Protein AF-A0A329SAS1-F1 (afdb_monomer)

pLDDT: mean 83.48, std 14.62, range [42.19, 98.06]

Mean predicted aligned error: 7.78 Å

Sequence (136 aa):
MNPLNVVCDAFGCALLQPDAEEHERVISFQSRQLQAAERNHPVHDKELLPMKYALVNFRVPLLGAQPFVIYTDHASLQTATNSSIPTDGEMAVFFMEYNFRVEYKPGKLNVLADTLSRRPDYELAHITRVTTDLYD

Organism: NCBI:txid29920

Secondary structure (DSSP, 8-state):
-PPPEEEEETTEEEEEEE-TTS-EEEEEEEE-PPPTTGGGS-HHHHHHHHHHHHHHHTHHHHTT-S-EEEEES-HHHHHTTTTTS-SSHHHHHHHHTS-EEEEE--TTT-HHHHHHHT-THHHHHHHHHHHHTT--

Nearest PDB structures (foldseek):
  8tpu-assembly1_SP  TM=3.810E-01  e=4.576E-02  Plasmodium falciparum 3D7
  6th6-assembly1_An  TM=3.131E-01  e=1.048E-01  Thermococcus kodakarensis KOD1
  9cai-assembly1_AO  TM=3.167E-01  e=1.353E-01  Caenorhabditis elegans
  3hi0-assembly1_A  TM=4.087E-01  e=4.262E-01  Agrobacterium fabrum str. C58
  6tmf-assembly1_N  TM=3.050E-01  e=1.442E-01  Thermococcus celer Vu 13 = JCM 8558

Radius of gyration: 16.51 Å; Cα contacts (8 Å, |Δi|>4): 204; chains: 1; bounding box: 39×27×55 Å

Solvent-accessible surface area (backbone atoms only — not comparable to full-atom values): 7756 Å² total; per-residue (Å²): 131,72,53,47,35,34,37,30,31,68,48,4,25,35,38,30,35,44,49,99,82,67,48,79,36,80,78,47,78,49,62,50,77,88,51,76,75,65,72,70,51,58,71,76,61,48,73,48,45,24,56,52,53,42,48,65,77,42,34,82,79,47,54,84,38,68,70,26,43,39,31,25,54,56,57,73,48,34,84,20,66,88,69,61,59,52,90,62,64,73,67,19,62,58,54,69,64,44,52,66,48,55,42,62,32,57,57,90,75,32,49,71,11,50,53,42,45,62,44,68,69,62,63,53,64,60,52,61,58,60,62,56,72,75,75,118

Foldseek 3Di:
DFAWEKEADQFKIFIWGQDPVRDTDTPDIGADADDPVLVPDDPLVSVCVRVLNRCVVCVVAFQVGDEYEYEYQPPVCQVPQPPSQDCDDPSNVSPVRGRYTYDYDHCVRSVRNNCRHPPPVSVVVVVVVVVVVVPD

InterPro domains:
  IPR041373 Reverse transcriptase, RNase H-like domain [PF17917] (9-83)
  IPR043502 DNA/RNA polymerase superfamily [SSF56672] (10-105)

Structure (mmCIF, N/CA/C/O backbone):
data_AF-A0A329SAS1-F1
#
_entry.id   AF-A0A329SAS1-F1
#
loop_
_atom_site.group_PDB
_atom_site.id
_atom_site.type_symbol
_atom_site.label_atom_id
_atom_site.label_alt_id
_atom_site.label_comp_id
_atom_site.label_asym_id
_atom_site.label_entity_id
_atom_site.label_seq_id
_atom_site.pdbx_PDB_ins_code
_atom_site.Cartn_x
_atom_site.Cartn_y
_atom_site.Cartn_z
_atom_site.occupancy
_atom_site.B_iso_or_equiv
_atom_site.auth_seq_id
_atom_site.auth_comp_id
_atom_site.auth_asym_id
_atom_site.auth_atom_id
_atom_site.pdbx_PDB_model_num
ATOM 1 N N . MET A 1 1 ? -12.714 7.248 16.428 1.00 69.25 1 MET A N 1
ATOM 2 C CA . MET A 1 1 ? -12.668 7.218 14.951 1.00 69.25 1 MET A CA 1
ATOM 3 C C . MET A 1 1 ? -12.109 5.862 14.571 1.00 69.25 1 MET A C 1
ATOM 5 O O . MET A 1 1 ? -11.137 5.460 15.202 1.00 69.25 1 MET A O 1
ATOM 9 N N . ASN A 1 2 ? -12.748 5.142 13.649 1.00 84.56 2 ASN A N 1
ATOM 10 C CA . ASN A 1 2 ? -12.277 3.815 13.244 1.00 84.56 2 ASN A CA 1
ATOM 11 C C . ASN A 1 2 ? -10.924 3.937 12.524 1.00 84.56 2 ASN A C 1
ATOM 13 O O . ASN A 1 2 ? -10.730 4.929 11.806 1.00 84.56 2 ASN A O 1
ATOM 17 N N . PRO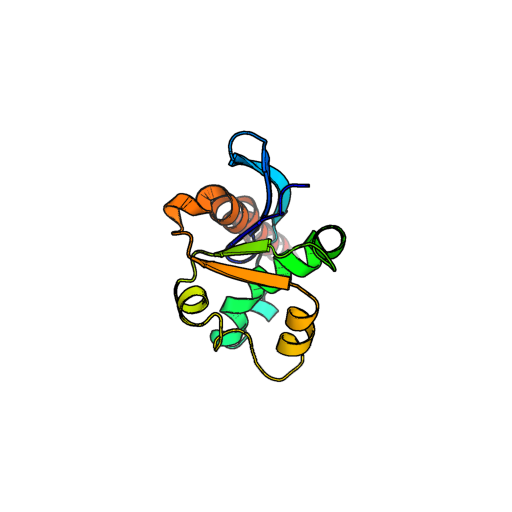 A 1 3 ? -9.998 2.981 12.725 1.00 89.25 3 PRO A N 1
ATOM 18 C CA . PRO A 1 3 ? -8.701 3.001 12.062 1.00 89.25 3 PRO A CA 1
ATOM 19 C C . PRO A 1 3 ? -8.878 2.947 10.543 1.00 89.25 3 PRO A C 1
ATOM 21 O O . PRO A 1 3 ? -9.810 2.328 10.029 1.00 89.25 3 PRO A O 1
ATOM 24 N N . LEU A 1 4 ? -7.990 3.634 9.830 1.00 95.69 4 LEU A N 1
ATOM 25 C CA . LEU A 1 4 ? -7.913 3.548 8.376 1.00 95.69 4 LEU A CA 1
ATOM 26 C C . LEU A 1 4 ? -7.246 2.230 7.982 1.00 95.69 4 LEU A C 1
ATOM 28 O O . LEU A 1 4 ? -6.491 1.669 8.767 1.00 95.69 4 LEU A O 1
ATOM 32 N N . ASN A 1 5 ? -7.489 1.773 6.760 1.00 96.00 5 ASN A N 1
ATOM 33 C CA . ASN A 1 5 ? -6.788 0.655 6.138 1.00 96.00 5 ASN A CA 1
ATOM 34 C C . ASN A 1 5 ? -6.421 1.020 4.698 1.00 96.00 5 ASN A C 1
ATOM 36 O O . ASN A 1 5 ? -7.049 1.874 4.076 1.00 96.00 5 ASN A O 1
ATOM 40 N N . VAL A 1 6 ? -5.415 0.356 4.147 1.00 97.06 6 VAL A N 1
ATOM 41 C CA . VAL A 1 6 ? -4.979 0.523 2.761 1.00 97.06 6 VAL A CA 1
ATOM 42 C C . VAL A 1 6 ? -4.952 -0.843 2.100 1.00 97.06 6 VAL A C 1
ATOM 44 O O . VAL A 1 6 ? -4.479 -1.803 2.694 1.00 97.06 6 VAL A O 1
ATOM 47 N N . VAL A 1 7 ? -5.421 -0.933 0.862 1.00 96.94 7 VAL A N 1
ATOM 48 C CA . VAL A 1 7 ? -5.163 -2.079 -0.022 1.00 96.94 7 VAL A CA 1
ATOM 49 C C . VAL A 1 7 ? -4.261 -1.622 -1.159 1.00 96.94 7 VAL A C 1
ATOM 51 O O . VAL A 1 7 ? -4.488 -0.545 -1.714 1.00 96.94 7 VAL A O 1
ATOM 54 N N . CYS A 1 8 ? -3.240 -2.403 -1.509 1.00 95.06 8 CYS A N 1
ATOM 55 C CA . CYS A 1 8 ? -2.353 -2.091 -2.628 1.00 95.06 8 CYS A CA 1
ATOM 56 C C . CYS A 1 8 ? -1.861 -3.337 -3.377 1.00 95.06 8 CYS A C 1
ATOM 58 O O . CYS A 1 8 ? -1.634 -4.390 -2.779 1.00 95.06 8 CYS A O 1
ATOM 60 N N . ASP A 1 9 ? -1.670 -3.171 -4.683 1.00 92.25 9 ASP A N 1
ATOM 61 C CA . ASP A 1 9 ? -1.061 -4.113 -5.624 1.00 92.25 9 ASP A CA 1
ATOM 62 C C . ASP A 1 9 ? -0.432 -3.288 -6.760 1.00 92.25 9 ASP A C 1
ATOM 64 O O . ASP A 1 9 ? -1.050 -2.352 -7.270 1.00 92.25 9 ASP A O 1
ATOM 68 N N . ALA A 1 10 ? 0.810 -3.600 -7.133 1.00 88.88 10 ALA A N 1
ATOM 69 C CA . ALA A 1 10 ? 1.617 -2.837 -8.085 1.00 88.88 10 ALA A CA 1
ATOM 70 C C . ALA A 1 10 ? 1.468 -1.305 -7.907 1.00 88.88 10 ALA A C 1
ATOM 72 O O . ALA A 1 10 ? 1.962 -0.739 -6.940 1.00 88.88 10 ALA A O 1
ATOM 73 N N . PHE A 1 11 ? 0.784 -0.610 -8.819 1.00 90.00 11 PHE A N 1
ATOM 74 C CA . PHE A 1 11 ? 0.549 0.840 -8.735 1.00 90.00 11 PHE A CA 1
ATOM 75 C C . PHE A 1 11 ? -0.939 1.198 -8.638 1.00 90.00 11 PHE A C 1
ATOM 77 O O . PHE A 1 11 ? -1.330 2.302 -9.010 1.00 90.00 11 PHE A O 1
ATOM 84 N N . GLY A 1 12 ? -1.760 0.271 -8.136 1.00 94.50 12 GLY A N 1
ATOM 85 C CA . GLY A 1 12 ? -3.157 0.472 -7.762 1.00 94.50 12 GLY A CA 1
ATOM 86 C C . GLY A 1 12 ? -3.347 0.352 -6.250 1.00 94.50 12 GLY A C 1
ATOM 87 O O . GLY A 1 12 ? -2.845 -0.577 -5.617 1.00 94.50 12 GLY A O 1
ATOM 88 N N . CYS A 1 13 ? -4.069 1.293 -5.645 1.00 97.00 13 CYS A N 1
ATOM 89 C CA . CYS A 1 13 ? -4.368 1.262 -4.218 1.00 97.00 13 CYS A CA 1
ATOM 90 C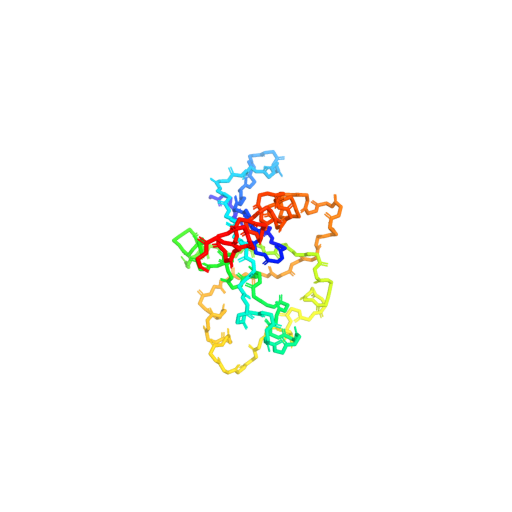 C . CYS A 1 13 ? -5.669 1.985 -3.852 1.00 97.00 13 CYS A C 1
ATOM 92 O O . CYS A 1 13 ? -6.164 2.849 -4.578 1.00 97.00 13 CYS A O 1
ATOM 94 N N . ALA A 1 14 ? -6.227 1.630 -2.695 1.00 98.06 14 ALA A N 1
ATOM 95 C CA . ALA A 1 14 ? -7.405 2.282 -2.138 1.00 98.06 14 ALA A CA 1
ATOM 96 C C . ALA A 1 14 ? -7.246 2.520 -0.635 1.00 98.06 14 ALA A C 1
ATOM 98 O O . ALA A 1 14 ? -6.700 1.678 0.079 1.00 98.06 14 ALA A O 1
ATOM 99 N N . LEU A 1 15 ? -7.750 3.663 -0.172 1.00 98.06 15 LEU A N 1
ATOM 100 C CA . LEU A 1 15 ? -7.877 4.003 1.241 1.00 98.06 15 LEU A CA 1
ATOM 101 C C . LEU A 1 15 ? -9.264 3.591 1.7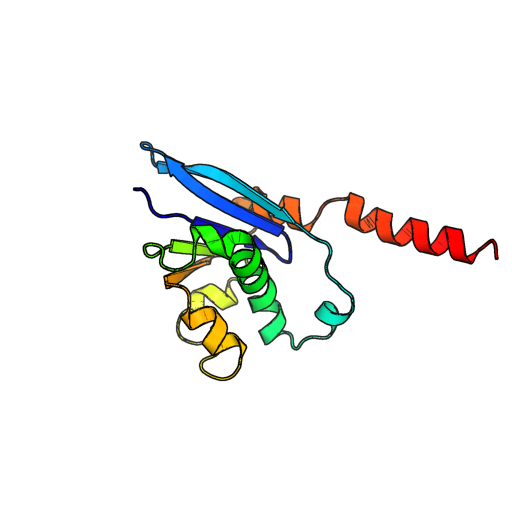26 1.00 98.06 15 LEU A C 1
ATOM 103 O O . LEU A 1 15 ? -10.269 3.961 1.116 1.00 98.06 15 LEU A O 1
ATOM 107 N N . LEU A 1 16 ? -9.311 2.855 2.827 1.00 97.31 16 LEU A N 1
ATOM 108 C CA . LEU A 1 16 ? -10.507 2.241 3.383 1.00 97.31 16 LEU A CA 1
ATOM 109 C C . LEU A 1 16 ? -10.726 2.700 4.827 1.00 97.31 16 LEU A C 1
ATOM 111 O O . LEU A 1 16 ? -9.775 2.960 5.564 1.00 97.31 16 LEU A O 1
ATOM 115 N N . GLN A 1 17 ? -11.983 2.740 5.247 1.00 96.00 17 GLN A N 1
ATOM 116 C CA . GLN A 1 17 ? -12.371 2.872 6.645 1.00 96.00 17 GLN A CA 1
ATOM 117 C C . GLN A 1 17 ? -13.524 1.906 6.939 1.00 96.00 17 GLN A C 1
ATOM 119 O O . GLN A 1 17 ? -14.525 1.936 6.221 1.00 96.00 17 GLN A O 1
ATOM 124 N N . PRO A 1 18 ? -13.411 1.050 7.967 1.00 94.62 18 PRO A N 1
ATOM 125 C CA . PRO A 1 18 ? -14.526 0.230 8.419 1.00 94.62 18 PRO A CA 1
ATOM 126 C C . PRO A 1 18 ? -15.671 1.107 8.936 1.00 94.62 18 PRO A C 1
ATOM 128 O O . PRO A 1 18 ? -15.431 2.063 9.685 1.00 94.62 18 PRO A O 1
ATOM 131 N N . ASP A 1 19 ? -16.908 0.787 8.564 1.00 93.56 19 ASP A N 1
ATOM 132 C CA . ASP A 1 19 ? -18.096 1.396 9.168 1.00 93.56 19 ASP A CA 1
ATOM 133 C C . ASP A 1 19 ? -18.418 0.779 10.546 1.00 93.56 19 ASP A C 1
ATOM 135 O O . ASP A 1 19 ? -17.614 0.047 11.126 1.00 93.56 19 ASP A O 1
ATOM 139 N N . ALA A 1 20 ? -19.567 1.133 11.127 1.00 91.88 20 ALA A N 1
ATOM 140 C CA . ALA A 1 20 ? -19.986 0.628 12.437 1.00 91.88 20 ALA A CA 1
ATOM 141 C C . ALA A 1 20 ? -20.275 -0.888 12.451 1.00 91.88 20 ALA A C 1
ATOM 143 O O . ALA A 1 20 ? -20.335 -1.477 13.526 1.00 91.88 20 ALA A O 1
ATOM 144 N N . GLU A 1 21 ? -20.446 -1.501 11.278 1.00 93.25 21 GLU A N 1
ATOM 145 C CA . GLU A 1 21 ? -20.707 -2.930 11.083 1.00 93.25 21 GLU A CA 1
ATOM 146 C C . GLU A 1 21 ? -19.449 -3.677 10.599 1.00 93.25 21 GLU A C 1
ATOM 148 O O . GLU A 1 21 ? -19.541 -4.809 10.138 1.00 93.25 21 GLU A O 1
ATOM 153 N N . GLU A 1 22 ? -18.274 -3.042 10.691 1.00 89.50 22 GLU A N 1
ATOM 154 C CA . GLU A 1 22 ? -16.978 -3.566 10.237 1.00 89.50 22 GLU A CA 1
ATOM 155 C C . GLU A 1 22 ? -16.868 -3.797 8.719 1.00 89.50 22 GLU A C 1
ATOM 157 O O . GLU A 1 22 ? -15.915 -4.420 8.243 1.00 89.50 22 GLU A O 1
ATOM 162 N N . HIS A 1 23 ? -17.776 -3.233 7.917 1.00 91.69 23 HIS A N 1
ATOM 163 C CA . HIS A 1 23 ? -17.656 -3.291 6.464 1.00 91.69 23 HIS A CA 1
ATOM 164 C C . HIS A 1 23 ? -16.641 -2.258 5.962 1.00 91.69 23 HIS A C 1
ATOM 166 O O . HIS A 1 23 ? -16.747 -1.065 6.258 1.00 91.69 23 HIS A O 1
ATOM 172 N N . GLU A 1 24 ? -15.673 -2.693 5.149 1.00 92.38 24 GLU A N 1
ATOM 173 C CA . GLU A 1 24 ? -14.700 -1.794 4.519 1.00 92.38 24 GLU A CA 1
ATOM 174 C C . GLU A 1 24 ? -15.406 -0.822 3.554 1.00 92.38 24 GLU A C 1
ATOM 176 O O . GLU A 1 24 ? -15.976 -1.229 2.537 1.00 92.38 24 GLU A O 1
ATOM 181 N N . ARG A 1 25 ? -15.351 0.484 3.842 1.00 96.12 25 ARG A N 1
ATOM 182 C CA . ARG A 1 25 ? -15.825 1.546 2.942 1.00 96.12 25 ARG A CA 1
ATOM 183 C C . ARG A 1 25 ? -14.649 2.257 2.302 1.00 96.12 25 ARG A C 1
ATOM 185 O O . ARG A 1 25 ? -13.718 2.667 2.989 1.00 96.12 25 ARG A O 1
ATOM 192 N N . VAL A 1 26 ? -14.701 2.431 0.984 1.00 96.94 26 VAL A N 1
ATOM 193 C CA . VAL A 1 26 ? -13.663 3.170 0.263 1.00 96.94 26 VAL A CA 1
ATOM 194 C C . VAL A 1 26 ? -13.815 4.668 0.507 1.00 96.94 26 VAL A C 1
ATOM 196 O O . VAL A 1 26 ? -14.891 5.227 0.314 1.00 96.94 26 VAL A O 1
ATOM 199 N N . ILE A 1 27 ? -12.710 5.314 0.867 1.00 96.75 27 ILE A N 1
ATOM 200 C CA . ILE A 1 27 ? -12.579 6.771 0.941 1.00 96.75 27 ILE A CA 1
ATOM 201 C C . ILE A 1 27 ? -12.021 7.323 -0.372 1.00 96.75 27 ILE A C 1
ATOM 203 O O . ILE A 1 27 ? -12.497 8.340 -0.871 1.00 96.75 27 ILE A O 1
ATOM 207 N N . SER A 1 28 ? -10.985 6.684 -0.921 1.00 97.12 28 SER A N 1
ATOM 208 C CA . SER A 1 28 ? -10.301 7.163 -2.123 1.00 97.12 28 SER A CA 1
ATOM 209 C C . SER A 1 28 ? -9.600 6.032 -2.871 1.00 97.12 28 SER A C 1
ATOM 211 O O . SER A 1 28 ? -9.149 5.063 -2.260 1.00 97.12 28 SER A O 1
ATOM 213 N N . PHE A 1 29 ? -9.487 6.186 -4.189 1.00 97.12 29 PHE A N 1
ATOM 214 C CA . PHE A 1 29 ? -8.765 5.293 -5.091 1.00 97.12 29 PHE A CA 1
ATOM 215 C C . PHE A 1 29 ? -7.601 6.034 -5.729 1.00 97.12 29 PHE A C 1
ATOM 217 O O . PHE A 1 29 ? -7.741 7.200 -6.091 1.00 97.12 29 PHE A O 1
ATOM 224 N N . GLN A 1 30 ? -6.485 5.340 -5.921 1.00 96.88 30 GLN A N 1
ATOM 225 C CA . GLN A 1 30 ? -5.341 5.847 -6.663 1.00 96.88 30 GLN A CA 1
ATOM 226 C C . GLN A 1 30 ? -4.786 4.753 -7.563 1.00 96.88 30 GLN A C 1
ATOM 228 O O . GLN A 1 30 ? -4.660 3.597 -7.166 1.00 96.88 30 GLN A O 1
ATOM 233 N N . SER A 1 31 ? -4.470 5.113 -8.802 1.00 95.25 31 SER A N 1
ATOM 234 C CA . SER A 1 31 ? -3.877 4.184 -9.755 1.00 95.25 31 SER A CA 1
ATOM 235 C C . SER A 1 31 ? -3.010 4.924 -10.756 1.00 95.25 31 SER A C 1
ATOM 237 O O . SER A 1 31 ? -3.417 5.974 -11.264 1.00 95.25 31 SER A O 1
ATOM 239 N N . ARG A 1 32 ? -1.881 4.335 -11.136 1.00 91.31 32 ARG A N 1
ATOM 240 C CA . ARG A 1 32 ? -1.139 4.763 -12.323 1.00 91.31 32 ARG A CA 1
ATOM 241 C C . ARG A 1 32 ? -0.449 3.596 -13.003 1.00 91.31 32 ARG A C 1
ATOM 243 O O . ARG A 1 32 ? -0.238 2.544 -12.414 1.00 91.31 32 ARG A O 1
ATOM 250 N N . GLN A 1 33 ? -0.014 3.837 -14.230 1.00 85.88 33 GLN A 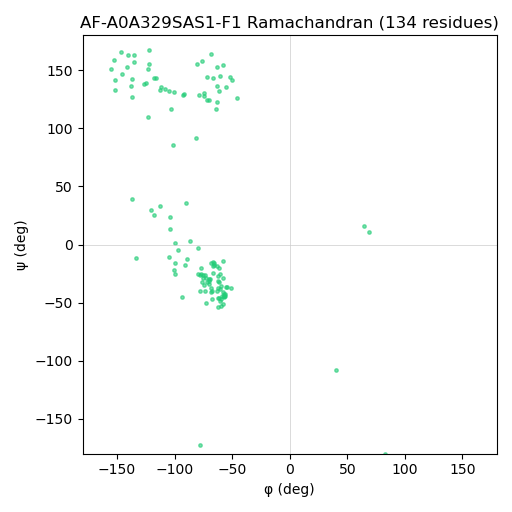N 1
ATOM 251 C CA . GLN A 1 33 ? 0.834 2.900 -14.943 1.00 85.88 33 GLN A CA 1
ATOM 252 C C . GLN A 1 33 ? 2.258 2.866 -14.360 1.00 85.88 33 GLN A C 1
ATOM 254 O O . GLN A 1 33 ? 2.816 3.895 -13.956 1.00 85.88 33 GLN A O 1
ATOM 259 N N . LEU A 1 34 ? 2.849 1.669 -14.366 1.00 81.12 34 LEU A N 1
ATOM 260 C CA . LEU A 1 34 ? 4.253 1.428 -14.036 1.00 81.12 34 LEU A CA 1
ATOM 261 C C . LEU A 1 34 ? 5.173 2.142 -15.037 1.00 81.12 34 LEU A C 1
ATOM 263 O O . LEU A 1 34 ? 5.120 1.873 -16.244 1.00 81.12 34 LEU A O 1
ATOM 267 N N . GLN A 1 35 ? 6.055 3.005 -14.537 1.00 82.69 35 GLN A N 1
ATOM 268 C CA . GLN A 1 35 ? 7.010 3.736 -15.365 1.00 82.69 35 GLN A CA 1
ATOM 269 C C . GLN A 1 35 ? 8.223 2.868 -15.727 1.00 82.69 35 GLN A C 1
ATOM 271 O O . GLN A 1 35 ? 8.585 1.931 -15.017 1.00 82.69 35 GLN A O 1
ATOM 276 N N . ALA A 1 36 ? 8.888 3.188 -16.841 1.00 77.94 36 ALA A N 1
ATOM 277 C CA . ALA A 1 36 ? 10.035 2.416 -17.324 1.00 77.94 36 ALA A CA 1
ATOM 278 C C . ALA A 1 36 ? 11.205 2.389 -16.324 1.00 77.94 36 ALA A C 1
ATOM 280 O O . ALA A 1 36 ? 11.813 1.341 -16.133 1.00 77.94 36 ALA A O 1
ATOM 281 N N . ALA A 1 37 ? 11.477 3.507 -15.640 1.00 76.38 37 ALA A N 1
ATOM 282 C CA . ALA A 1 37 ? 12.495 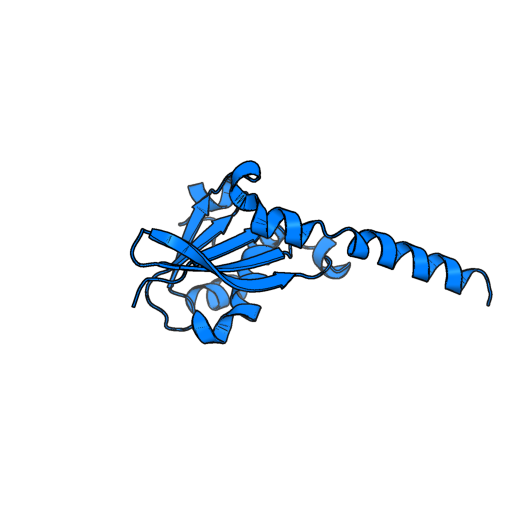3.573 -14.590 1.00 76.38 37 ALA A CA 1
ATOM 283 C C . ALA A 1 37 ? 12.202 2.598 -13.437 1.00 76.38 37 ALA A C 1
ATOM 285 O O . ALA A 1 37 ? 13.109 1.955 -12.914 1.00 76.38 37 ALA A O 1
ATOM 286 N N . GLU A 1 38 ? 10.926 2.412 -13.102 1.00 76.88 38 GLU A N 1
ATOM 287 C CA . GLU A 1 38 ? 10.510 1.579 -11.974 1.00 76.88 38 GLU A CA 1
ATOM 288 C C . GLU A 1 38 ? 10.675 0.084 -12.263 1.00 76.88 38 GLU A C 1
ATOM 290 O O . GLU A 1 38 ? 10.936 -0.721 -11.368 1.00 76.88 38 GLU A O 1
ATOM 295 N N . ARG A 1 39 ? 10.619 -0.288 -13.549 1.00 74.75 39 ARG A N 1
ATOM 296 C CA . ARG A 1 39 ? 10.900 -1.651 -14.021 1.00 74.75 39 ARG A CA 1
ATOM 297 C C . ARG A 1 39 ? 12.350 -2.064 -13.814 1.00 74.75 39 ARG A C 1
ATOM 299 O O . ARG A 1 39 ? 12.619 -3.261 -13.824 1.00 74.75 39 ARG A O 1
ATOM 306 N N . ASN A 1 40 ? 13.267 -1.125 -13.596 1.00 78.50 40 ASN A N 1
ATOM 307 C CA . ASN A 1 40 ? 14.693 -1.420 -13.472 1.00 78.50 40 ASN A CA 1
ATOM 308 C C . ASN A 1 40 ? 15.169 -1.540 -12.017 1.00 78.50 40 ASN A C 1
ATOM 310 O O . ASN A 1 40 ? 16.316 -1.917 -11.798 1.00 78.50 40 ASN A O 1
ATOM 314 N N . HIS A 1 41 ? 14.311 -1.280 -11.022 1.00 69.69 41 HIS A N 1
ATOM 315 C CA . HIS A 1 41 ? 14.690 -1.451 -9.616 1.00 69.69 41 HIS A CA 1
ATOM 316 C C . HIS A 1 41 ? 15.024 -2.916 -9.264 1.00 69.69 41 HIS A C 1
ATOM 318 O O . HIS A 1 41 ? 14.479 -3.844 -9.880 1.00 69.69 41 HIS A O 1
ATOM 324 N N . PRO A 1 42 ? 15.884 -3.150 -8.259 1.00 72.94 42 PRO A N 1
ATOM 325 C CA . PRO A 1 42 ? 16.057 -4.470 -7.659 1.00 72.94 42 PRO A CA 1
ATOM 326 C C . PRO A 1 42 ? 14.706 -5.063 -7.234 1.00 72.94 42 PRO A C 1
ATOM 328 O O . PRO A 1 42 ? 13.816 -4.338 -6.796 1.00 72.94 42 PRO A O 1
ATOM 331 N N . VAL A 1 43 ? 14.538 -6.382 -7.373 1.00 70.44 43 VAL A N 1
ATOM 332 C CA . VAL A 1 43 ? 13.259 -7.072 -7.091 1.00 70.44 43 VAL A CA 1
ATOM 333 C C . VAL A 1 43 ? 12.773 -6.801 -5.668 1.00 70.44 43 VAL A C 1
ATOM 335 O O . VAL A 1 43 ? 11.607 -6.477 -5.481 1.00 70.44 43 VAL A O 1
ATOM 338 N N . HIS A 1 44 ? 13.687 -6.831 -4.698 1.00 69.38 44 HIS A N 1
ATOM 339 C CA . HIS A 1 44 ? 13.382 -6.532 -3.301 1.00 69.38 44 HIS A CA 1
ATOM 340 C C . HIS A 1 44 ? 12.770 -5.131 -3.121 1.00 69.38 44 HIS A C 1
ATOM 342 O O . HIS A 1 44 ? 11.756 -4.971 -2.449 1.00 69.38 44 HIS A O 1
ATOM 348 N N . ASP A 1 45 ? 13.333 -4.118 -3.783 1.00 72.75 45 ASP A N 1
ATOM 349 C CA . ASP A 1 45 ? 12.824 -2.748 -3.684 1.00 72.75 45 ASP A CA 1
ATOM 350 C C . ASP A 1 45 ? 11.487 -2.588 -4.409 1.00 72.75 45 ASP A C 1
ATOM 352 O O . ASP A 1 45 ? 10.630 -1.827 -3.963 1.00 72.75 45 ASP A O 1
ATOM 356 N N . LYS A 1 46 ? 11.281 -3.335 -5.504 1.00 78.69 46 LYS A N 1
ATOM 357 C CA . LYS A 1 46 ? 10.024 -3.324 -6.264 1.00 78.69 46 LYS A CA 1
ATOM 358 C C . LYS A 1 46 ? 8.835 -3.803 -5.448 1.00 78.69 46 LYS A C 1
ATOM 360 O O . LYS A 1 46 ? 7.761 -3.234 -5.611 1.00 78.69 46 LYS A O 1
ATOM 365 N N . GLU A 1 47 ? 9.015 -4.796 -4.580 1.00 82.06 47 GLU A N 1
ATOM 366 C CA . GLU A 1 47 ? 7.932 -5.307 -3.725 1.00 82.06 47 GLU A CA 1
ATOM 367 C C . GLU A 1 47 ? 7.406 -4.227 -2.764 1.00 82.06 47 GLU A C 1
ATOM 369 O O . GLU A 1 47 ? 6.232 -4.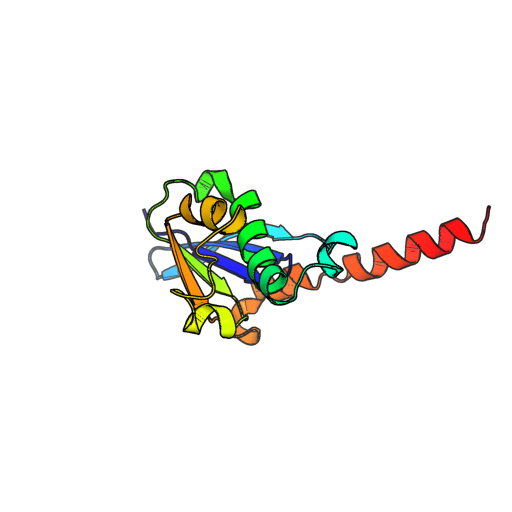225 -2.406 1.00 82.06 47 GLU A O 1
ATOM 374 N N . LEU A 1 48 ? 8.238 -3.245 -2.405 1.00 87.19 48 LEU A N 1
ATOM 375 C CA . LEU A 1 48 ? 7.887 -2.161 -1.484 1.00 87.19 48 LEU A CA 1
ATOM 376 C C . LEU A 1 48 ? 7.306 -0.922 -2.186 1.00 87.19 48 LEU A C 1
ATOM 378 O O . LEU A 1 48 ? 6.660 -0.087 -1.540 1.00 87.19 48 LEU A O 1
ATOM 382 N N . LEU A 1 49 ? 7.501 -0.791 -3.504 1.00 88.81 49 LEU A N 1
ATOM 383 C CA . LEU A 1 49 ? 6.999 0.342 -4.291 1.00 88.81 49 LEU A CA 1
ATOM 384 C C . LEU A 1 49 ? 5.472 0.527 -4.215 1.00 88.81 49 LEU A C 1
ATOM 386 O O . LEU A 1 49 ? 5.061 1.682 -4.073 1.00 88.81 49 LEU A O 1
ATOM 390 N N . PRO A 1 50 ? 4.626 -0.525 -4.247 1.00 91.06 50 PRO A N 1
ATOM 391 C CA . PRO A 1 50 ? 3.179 -0.378 -4.092 1.00 91.06 50 PRO A CA 1
ATOM 392 C C . PRO A 1 50 ? 2.785 0.308 -2.784 1.00 91.06 50 PRO A C 1
ATOM 394 O O . PRO A 1 50 ? 1.970 1.234 -2.776 1.00 91.06 50 PRO A O 1
ATOM 397 N N . MET A 1 51 ? 3.417 -0.092 -1.677 1.00 92.62 51 MET A N 1
ATOM 398 C CA . MET A 1 51 ? 3.160 0.498 -0.364 1.00 92.62 51 MET A CA 1
ATOM 399 C C . MET A 1 51 ? 3.646 1.944 -0.313 1.00 92.62 51 MET A C 1
ATOM 401 O O . MET A 1 51 ? 2.897 2.830 0.096 1.00 92.62 51 MET A O 1
ATOM 405 N N . LYS A 1 52 ? 4.870 2.210 -0.791 1.00 92.38 52 LYS A N 1
ATOM 406 C CA . LYS A 1 52 ? 5.408 3.575 -0.879 1.00 92.38 52 LYS A CA 1
ATOM 407 C C . LYS A 1 52 ? 4.493 4.476 -1.709 1.00 92.38 52 LYS A C 1
ATOM 409 O O . LYS A 1 52 ? 4.187 5.590 -1.289 1.00 92.38 52 LYS A O 1
ATOM 414 N N . TYR A 1 53 ? 4.017 3.993 -2.855 1.00 94.50 53 TYR A N 1
ATOM 415 C CA . TYR A 1 53 ? 3.078 4.716 -3.706 1.00 94.50 53 TYR A CA 1
ATOM 416 C C . TYR A 1 53 ? 1.774 5.032 -2.965 1.00 94.50 53 TYR A C 1
ATOM 418 O O . TYR A 1 53 ? 1.335 6.184 -2.983 1.00 94.50 53 TYR A O 1
ATOM 426 N N . ALA A 1 54 ? 1.182 4.063 -2.264 1.00 96.00 54 ALA A N 1
ATOM 427 C CA . ALA A 1 54 ? -0.031 4.293 -1.485 1.00 96.00 54 ALA A CA 1
ATOM 428 C C . ALA A 1 54 ? 0.181 5.333 -0.372 1.00 96.00 54 ALA A C 1
ATOM 430 O O . ALA A 1 54 ? -0.606 6.271 -0.254 1.00 96.00 54 ALA A O 1
ATOM 431 N N . LEU A 1 55 ? 1.278 5.231 0.385 1.00 95.81 55 LEU A N 1
ATOM 432 C CA . LEU A 1 55 ? 1.607 6.162 1.468 1.00 95.81 55 LEU A CA 1
ATOM 433 C C . LEU A 1 55 ? 1.837 7.591 0.970 1.00 95.81 55 LEU A C 1
ATOM 435 O O . LEU A 1 55 ? 1.353 8.534 1.587 1.00 95.81 55 LEU A O 1
ATOM 439 N N . VAL A 1 56 ? 2.510 7.769 -0.172 1.00 95.94 56 VAL A N 1
ATOM 440 C CA . VAL A 1 56 ? 2.695 9.099 -0.778 1.00 95.94 56 VAL A CA 1
ATOM 441 C C . VAL A 1 56 ? 1.351 9.719 -1.166 1.00 95.94 56 VAL A C 1
ATOM 443 O O . VAL A 1 56 ? 1.104 10.887 -0.865 1.00 95.94 56 VAL A O 1
ATOM 446 N N . ASN A 1 57 ? 0.465 8.956 -1.810 1.00 97.12 57 ASN A N 1
ATOM 447 C CA . ASN A 1 57 ? -0.811 9.494 -2.289 1.00 97.12 57 ASN A CA 1
ATOM 448 C C . ASN A 1 57 ? -1.839 9.704 -1.170 1.00 97.12 57 ASN A C 1
ATOM 450 O O . ASN A 1 57 ? -2.677 10.600 -1.266 1.00 97.12 57 ASN A O 1
ATOM 454 N N . PHE A 1 58 ? -1.771 8.903 -0.109 1.00 97.56 58 PHE A N 1
ATOM 455 C CA . PHE A 1 58 ? -2.641 9.003 1.061 1.00 97.56 58 PHE A CA 1
ATOM 456 C C . PHE A 1 58 ? -1.923 9.632 2.263 1.00 97.56 58 PHE A C 1
ATOM 458 O O . PHE A 1 58 ? -2.338 9.445 3.404 1.00 97.56 58 PHE A O 1
ATOM 465 N N . ARG A 1 59 ? -0.869 10.423 2.026 1.00 96.69 59 ARG A N 1
ATOM 466 C CA . ARG A 1 59 ? -0.044 11.005 3.094 1.00 96.69 59 ARG A CA 1
ATOM 467 C C . ARG A 1 59 ? -0.857 11.828 4.086 1.00 96.69 59 ARG A C 1
ATOM 469 O O . ARG A 1 59 ? -0.656 11.701 5.285 1.00 96.69 59 ARG A O 1
ATOM 476 N N . VAL A 1 60 ? -1.766 12.670 3.592 1.00 95.56 60 VAL A N 1
ATOM 477 C CA . VAL A 1 60 ? -2.580 13.561 4.437 1.00 95.56 60 VAL A CA 1
ATOM 478 C C . VAL A 1 60 ? -3.405 12.778 5.471 1.00 95.56 60 VAL A C 1
ATOM 480 O O . VAL A 1 60 ? -3.304 13.115 6.646 1.00 95.56 60 VAL A O 1
ATOM 483 N N . PRO A 1 61 ? -4.187 11.744 5.095 1.00 95.19 61 PRO A N 1
ATOM 484 C CA . PRO A 1 61 ? -4.935 10.958 6.077 1.00 95.19 61 PRO A CA 1
ATOM 485 C C . PRO A 1 61 ? -4.102 9.940 6.876 1.00 95.19 61 PRO A C 1
ATOM 487 O O . PRO A 1 61 ? -4.563 9.519 7.932 1.00 95.19 61 PRO A O 1
ATOM 490 N N . LEU A 1 62 ? -2.919 9.520 6.407 1.00 95.69 62 LEU A N 1
ATOM 491 C CA . LEU A 1 62 ? -2.138 8.447 7.049 1.00 95.69 62 LEU A CA 1
ATOM 492 C C . LEU A 1 62 ? -0.995 8.934 7.949 1.00 95.69 62 LEU A C 1
ATOM 494 O O . LEU A 1 62 ? -0.588 8.217 8.864 1.00 95.69 62 LEU A O 1
ATOM 498 N N . LEU A 1 63 ? -0.455 10.129 7.712 1.00 94.62 63 LEU A N 1
ATOM 499 C CA . LEU A 1 63 ? 0.652 10.646 8.511 1.00 94.62 63 LEU A CA 1
ATOM 500 C C . LEU A 1 63 ? 0.172 11.037 9.914 1.00 94.62 63 LEU A C 1
ATOM 502 O O . LEU A 1 63 ? -0.740 11.848 10.063 1.00 94.62 63 LEU A O 1
ATOM 506 N N . GLY A 1 64 ? 0.805 10.478 10.948 1.00 89.75 64 GLY A N 1
ATOM 507 C CA . GLY A 1 64 ? 0.401 10.698 12.342 1.00 89.75 64 GLY A CA 1
ATOM 508 C C . GLY A 1 64 ? -0.942 10.057 12.717 1.00 89.75 64 GLY A C 1
ATOM 509 O O . GLY A 1 64 ? -1.479 10.347 13.787 1.00 89.75 64 GLY A O 1
ATOM 510 N N . ALA A 1 65 ? -1.493 9.199 11.854 1.00 89.19 65 ALA A N 1
ATOM 511 C CA . ALA A 1 65 ? -2.716 8.463 12.135 1.00 89.19 65 ALA A CA 1
ATOM 512 C C . ALA A 1 65 ? -2.515 7.418 13.249 1.00 89.19 65 ALA A C 1
ATOM 514 O O . ALA A 1 65 ? -1.396 7.026 13.593 1.00 89.19 65 ALA A O 1
ATOM 515 N N . GLN A 1 66 ? -3.634 6.937 13.800 1.00 91.19 66 GLN A N 1
ATOM 516 C CA . GLN A 1 66 ? -3.639 5.713 14.606 1.00 91.19 66 GLN A CA 1
ATOM 517 C C . GLN A 1 66 ? -3.100 4.533 13.778 1.00 91.19 66 GLN A C 1
ATOM 519 O O . GLN A 1 66 ? -3.220 4.578 12.550 1.00 91.19 66 GLN A O 1
ATOM 524 N N . PRO A 1 67 ? -2.546 3.485 14.423 1.00 93.12 67 PRO A N 1
ATOM 525 C CA . PRO A 1 67 ? -2.064 2.303 13.721 1.00 93.12 67 PRO A CA 1
ATOM 526 C C . PRO A 1 67 ? -3.057 1.803 12.666 1.00 93.12 67 PRO A C 1
ATOM 528 O O . PRO A 1 67 ? -4.221 1.548 12.986 1.00 93.12 67 PRO A O 1
ATOM 531 N N . PHE A 1 68 ? -2.592 1.652 11.428 1.00 94.38 68 PHE A N 1
ATOM 532 C CA . PHE A 1 68 ? -3.395 1.162 10.306 1.00 94.38 68 PHE A CA 1
ATOM 533 C C . PHE A 1 68 ? -2.791 -0.091 9.671 1.00 94.38 68 PHE A C 1
ATOM 535 O O . PHE A 1 68 ? -1.649 -0.469 9.949 1.00 94.38 68 PHE A O 1
ATOM 542 N N . VAL A 1 69 ? -3.568 -0.756 8.819 1.00 94.19 69 VAL A N 1
ATOM 543 C CA . VAL A 1 69 ? -3.115 -1.944 8.088 1.00 94.19 69 VAL A CA 1
ATOM 544 C C . VAL A 1 69 ? -2.926 -1.618 6.618 1.00 94.19 69 VAL A C 1
ATOM 546 O O . VAL A 1 69 ? -3.793 -1.003 5.999 1.00 94.19 69 VAL A O 1
ATOM 549 N N . ILE A 1 70 ? -1.802 -2.057 6.054 1.00 94.69 70 ILE A N 1
ATOM 550 C CA . ILE A 1 70 ? -1.605 -2.130 4.608 1.00 94.69 70 ILE A CA 1
ATOM 551 C C . ILE A 1 70 ? -1.756 -3.589 4.181 1.00 94.69 70 ILE A C 1
ATOM 553 O O . ILE A 1 70 ? -0.973 -4.452 4.573 1.00 94.69 70 ILE A O 1
ATOM 557 N N . TYR A 1 71 ? -2.768 -3.852 3.368 1.00 94.56 71 TYR A N 1
ATOM 558 C CA . TYR A 1 71 ? -3.045 -5.142 2.766 1.00 94.56 71 TYR A CA 1
ATOM 559 C C . TYR A 1 71 ? -2.378 -5.254 1.397 1.00 94.56 71 TYR A C 1
ATOM 561 O O . TYR A 1 71 ? -2.573 -4.400 0.529 1.00 94.56 71 TYR A O 1
ATOM 569 N N . THR A 1 72 ? -1.640 -6.339 1.185 1.00 92.38 72 THR A N 1
ATOM 570 C CA . THR A 1 72 ? -0.994 -6.652 -0.096 1.00 92.38 72 THR A CA 1
ATOM 571 C C . THR A 1 72 ? -1.069 -8.143 -0.396 1.00 92.38 72 THR A C 1
ATOM 573 O O . THR A 1 72 ? -1.133 -8.964 0.515 1.00 92.38 72 THR A O 1
ATOM 576 N N . ASP A 1 73 ? -1.057 -8.515 -1.669 1.00 89.81 73 ASP A N 1
ATOM 577 C CA . ASP A 1 73 ? -0.995 -9.905 -2.124 1.00 89.81 73 ASP A CA 1
ATOM 578 C C . ASP A 1 73 ? 0.444 -10.444 -2.236 1.00 89.81 73 ASP A C 1
ATOM 580 O O . ASP A 1 73 ? 0.656 -11.611 -2.570 1.00 89.81 73 ASP A O 1
ATOM 584 N N . HIS A 1 74 ? 1.444 -9.643 -1.868 1.00 85.50 74 HIS A N 1
ATOM 585 C CA . HIS A 1 74 ? 2.827 -10.092 -1.737 1.00 85.50 74 HIS A CA 1
ATOM 586 C C . HIS A 1 74 ? 3.036 -10.789 -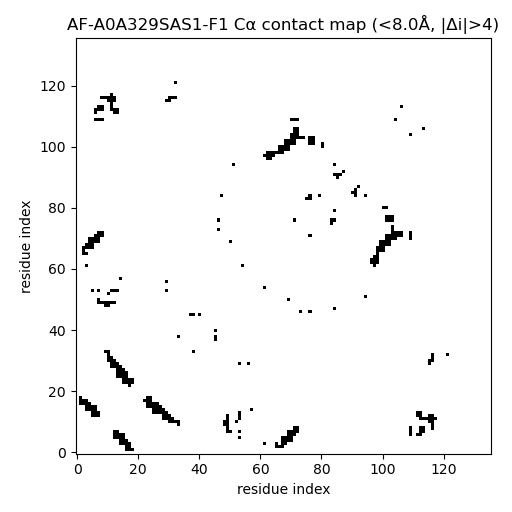0.386 1.00 85.50 74 HIS A C 1
ATOM 588 O O . HIS A 1 74 ? 3.354 -10.161 0.625 1.00 85.50 74 HIS A O 1
ATOM 594 N N . ALA A 1 75 ? 2.867 -12.113 -0.358 1.00 79.44 75 ALA A N 1
ATOM 595 C CA . ALA A 1 75 ? 3.023 -12.919 0.858 1.00 79.44 75 ALA A CA 1
ATOM 596 C C . ALA A 1 75 ? 4.415 -12.790 1.519 1.00 79.44 75 ALA A C 1
ATOM 598 O O . ALA A 1 75 ? 4.511 -12.883 2.744 1.00 79.44 75 ALA A O 1
ATOM 599 N N . SER A 1 76 ? 5.470 -12.516 0.735 1.00 73.88 76 SER A N 1
ATOM 600 C CA . SER A 1 76 ? 6.833 -12.246 1.227 1.00 73.88 76 SER A CA 1
ATOM 601 C C . SER A 1 76 ? 6.869 -11.113 2.257 1.00 73.88 76 SER A C 1
ATOM 603 O O . SER A 1 76 ? 7.586 -11.214 3.250 1.00 73.88 76 SER A O 1
ATOM 605 N N . LEU A 1 77 ? 6.042 -10.079 2.078 1.00 74.50 77 LEU A N 1
ATOM 606 C CA . LEU A 1 77 ? 6.007 -8.902 2.947 1.00 74.50 77 LEU A CA 1
ATOM 607 C C . LEU A 1 77 ? 5.291 -9.148 4.281 1.00 74.50 77 LEU A C 1
ATOM 609 O O . LEU A 1 77 ? 5.603 -8.485 5.268 1.00 74.50 77 LEU A O 1
ATOM 613 N N . GLN A 1 78 ? 4.362 -10.110 4.349 1.00 70.31 78 GLN A N 1
ATOM 614 C CA . GLN A 1 78 ? 3.669 -10.435 5.601 1.00 70.31 78 GLN A CA 1
ATOM 615 C C . GLN A 1 78 ? 4.592 -11.172 6.573 1.00 70.31 78 GLN A C 1
ATOM 617 O O . GLN A 1 78 ? 4.699 -10.788 7.739 1.00 70.31 78 GLN A O 1
ATOM 622 N N . THR A 1 79 ? 5.267 -12.227 6.103 1.00 52.94 79 THR A N 1
ATOM 623 C CA . THR A 1 79 ? 6.143 -13.067 6.942 1.00 52.94 79 THR A CA 1
ATOM 624 C C . THR A 1 79 ? 7.377 -12.307 7.438 1.00 52.94 79 THR A C 1
ATOM 626 O O . THR A 1 79 ? 8.032 -12.724 8.389 1.00 52.94 79 THR A O 1
ATOM 629 N N . ALA A 1 80 ? 7.660 -11.160 6.830 1.00 50.91 80 ALA A N 1
ATOM 630 C CA . ALA A 1 80 ? 8.831 -10.347 7.077 1.00 50.91 80 ALA A CA 1
ATOM 631 C C . ALA A 1 80 ? 8.472 -8.936 7.561 1.00 50.91 80 ALA A C 1
ATOM 633 O O . ALA A 1 80 ? 9.223 -7.990 7.361 1.00 50.91 80 ALA A O 1
ATOM 634 N N . THR A 1 81 ? 7.353 -8.766 8.259 1.00 51.22 81 THR A N 1
ATOM 635 C CA . THR A 1 81 ? 6.949 -7.467 8.832 1.00 51.22 81 THR A CA 1
ATOM 636 C C . THR A 1 81 ? 7.977 -6.864 9.807 1.00 51.22 81 THR A C 1
ATOM 638 O O . THR A 1 81 ? 7.925 -5.666 10.058 1.00 51.22 81 THR A O 1
ATOM 641 N N . ASN A 1 82 ? 8.966 -7.648 10.266 1.00 50.72 82 ASN A N 1
ATOM 642 C CA . ASN A 1 82 ? 10.154 -7.162 10.986 1.00 50.72 82 ASN A CA 1
ATOM 643 C C . ASN A 1 82 ? 11.463 -7.139 10.156 1.00 50.72 82 ASN A C 1
ATOM 645 O O . ASN A 1 82 ? 12.453 -6.605 10.643 1.00 50.72 82 ASN A O 1
ATOM 649 N N . SER A 1 83 ? 11.517 -7.729 8.954 1.00 52.09 83 SER A N 1
ATOM 650 C CA . SER A 1 83 ? 12.767 -7.927 8.184 1.00 52.09 83 SER A CA 1
ATOM 651 C C . SER A 1 83 ? 12.722 -7.544 6.694 1.00 52.09 83 SER A C 1
ATOM 653 O O . SER A 1 83 ? 13.775 -7.505 6.070 1.00 52.09 83 SER A O 1
ATOM 655 N N . SER A 1 84 ? 11.547 -7.287 6.110 1.00 59.12 84 SER A N 1
ATOM 656 C CA . SER A 1 84 ? 11.367 -6.867 4.706 1.00 59.12 84 SER A CA 1
ATOM 657 C C . SER A 1 84 ? 11.149 -5.371 4.553 1.00 59.12 84 SER A C 1
ATOM 659 O O . SER A 1 84 ? 11.409 -4.836 3.479 1.00 59.12 84 SER A O 1
ATOM 661 N N . ILE A 1 85 ? 10.694 -4.675 5.601 1.00 67.50 85 ILE A N 1
ATOM 662 C CA . ILE A 1 85 ? 10.834 -3.218 5.627 1.00 67.50 85 ILE A CA 1
ATOM 663 C C . ILE A 1 85 ? 12.333 -2.949 5.809 1.00 67.50 85 ILE A C 1
ATOM 665 O O . ILE A 1 85 ? 12.911 -3.479 6.762 1.00 67.50 85 ILE A O 1
ATOM 669 N N . PRO A 1 86 ? 12.977 -2.178 4.915 1.00 69.00 86 PRO A N 1
ATOM 670 C CA . PRO A 1 86 ? 14.394 -1.885 5.032 1.00 69.00 86 PRO A CA 1
ATOM 671 C C . PRO A 1 86 ? 14.680 -1.283 6.401 1.00 69.00 86 PRO A C 1
ATOM 673 O O . PRO A 1 86 ? 13.938 -0.419 6.872 1.00 69.00 86 PRO A O 1
ATOM 676 N N . THR A 1 87 ? 15.748 -1.744 7.038 1.00 67.44 87 THR A N 1
ATOM 677 C CA . THR A 1 87 ? 16.196 -1.222 8.334 1.00 67.44 87 THR A CA 1
ATOM 678 C C . THR A 1 87 ? 17.171 -0.055 8.183 1.00 67.44 87 THR A C 1
ATOM 680 O O . THR A 1 87 ? 17.459 0.637 9.156 1.00 67.44 87 THR A O 1
ATOM 683 N N . ASP A 1 88 ? 17.676 0.173 6.970 1.00 69.06 88 ASP A N 1
ATOM 684 C CA . ASP A 1 88 ? 18.620 1.221 6.605 1.00 69.06 88 ASP A CA 1
ATOM 685 C C . ASP A 1 88 ? 18.297 1.846 5.230 1.00 69.06 88 ASP A C 1
ATOM 687 O O . ASP A 1 88 ? 17.514 1.331 4.429 1.00 69.06 88 ASP A O 1
ATOM 691 N N . GLY A 1 89 ? 18.873 3.024 4.975 1.00 83.06 89 GLY A N 1
ATOM 692 C CA . GLY A 1 89 ? 18.678 3.777 3.734 1.00 83.06 89 GLY A CA 1
ATOM 693 C C . GLY A 1 89 ? 17.409 4.639 3.687 1.00 83.06 89 GLY A C 1
ATOM 694 O O . GLY A 1 89 ? 16.620 4.714 4.628 1.00 83.06 89 GLY A O 1
ATOM 695 N N . GLU A 1 90 ? 17.215 5.331 2.563 1.00 83.38 90 GLU A N 1
ATOM 696 C CA . GLU A 1 90 ? 16.143 6.328 2.389 1.00 83.38 90 GLU A CA 1
ATOM 697 C C . GLU A 1 90 ? 14.734 5.735 2.534 1.00 83.38 90 GLU A C 1
ATOM 699 O O . GLU A 1 90 ? 13.809 6.399 3.001 1.00 83.38 90 GLU A O 1
ATOM 704 N N . MET A 1 91 ? 14.559 4.471 2.143 1.00 83.69 91 MET A N 1
ATOM 705 C CA . MET A 1 91 ? 13.268 3.794 2.200 1.00 83.69 91 MET A CA 1
ATOM 706 C C . MET A 1 91 ? 12.878 3.412 3.634 1.00 83.69 91 MET A C 1
ATOM 708 O O . MET A 1 91 ? 11.705 3.533 3.981 1.00 83.69 91 MET A O 1
ATOM 712 N N . ALA A 1 92 ? 13.851 3.050 4.480 1.00 85.06 92 ALA A N 1
ATOM 713 C CA . ALA A 1 92 ? 13.635 2.841 5.911 1.00 85.06 92 ALA A CA 1
ATOM 714 C C . ALA A 1 92 ? 13.116 4.123 6.575 1.00 85.06 92 ALA A C 1
ATOM 716 O O . ALA A 1 92 ? 12.049 4.125 7.187 1.00 85.06 92 ALA A O 1
ATOM 717 N N . VAL A 1 93 ? 13.831 5.236 6.366 1.00 88.19 93 VAL A N 1
ATOM 718 C CA . VAL A 1 93 ? 13.473 6.554 6.917 1.00 88.19 93 VAL A CA 1
ATOM 719 C C . VAL A 1 93 ? 12.069 6.968 6.481 1.00 88.19 93 VAL A C 1
ATOM 721 O O . VAL A 1 93 ? 11.288 7.432 7.306 1.00 88.19 93 VAL A O 1
ATOM 724 N N . PHE A 1 94 ? 11.719 6.741 5.211 1.00 90.94 94 PHE A N 1
ATOM 725 C CA . PHE A 1 94 ? 10.381 7.025 4.700 1.00 90.94 94 PHE A CA 1
ATOM 726 C C . PHE A 1 94 ? 9.286 6.220 5.418 1.00 90.94 94 PHE A C 1
ATOM 728 O O . PHE A 1 94 ? 8.274 6.789 5.823 1.00 90.94 94 PHE A O 1
ATOM 735 N N . PHE A 1 95 ? 9.456 4.902 5.576 1.00 90.19 95 PHE A N 1
ATOM 736 C CA . PHE A 1 95 ? 8.429 4.066 6.207 1.00 90.19 95 PHE A CA 1
ATOM 737 C C . PHE A 1 95 ? 8.285 4.335 7.710 1.00 90.19 95 PHE A C 1
ATOM 739 O O . PHE A 1 95 ? 7.175 4.235 8.226 1.00 90.19 95 PHE A O 1
ATOM 746 N N . MET A 1 96 ? 9.360 4.749 8.390 1.00 89.56 96 MET A N 1
ATOM 747 C CA . MET A 1 96 ? 9.340 5.119 9.812 1.00 89.56 96 MET A CA 1
ATOM 748 C C . MET A 1 96 ? 8.448 6.329 10.130 1.00 89.56 96 MET A C 1
ATOM 750 O O . MET A 1 96 ? 8.066 6.509 11.285 1.00 89.56 96 MET A O 1
ATOM 754 N N . GLU A 1 97 ? 8.089 7.152 9.139 1.00 92.31 97 GLU A N 1
ATOM 755 C CA . GLU A 1 97 ? 7.137 8.256 9.331 1.00 92.31 97 GLU A CA 1
ATOM 756 C C . GLU A 1 97 ? 5.700 7.770 9.600 1.00 92.31 97 GLU A C 1
ATOM 758 O O . GLU A 1 97 ? 4.861 8.545 10.069 1.00 92.31 97 GLU A O 1
ATOM 763 N N . TYR A 1 98 ? 5.396 6.501 9.309 1.00 93.00 98 TYR A N 1
ATOM 764 C CA . TYR A 1 98 ? 4.046 5.947 9.355 1.00 93.00 98 TYR A CA 1
ATOM 765 C C . TYR A 1 98 ? 3.926 4.829 10.392 1.00 93.00 98 TYR A C 1
ATOM 767 O O . TYR A 1 98 ? 4.815 4.001 10.564 1.00 93.00 98 TYR A O 1
ATOM 775 N N . ASN A 1 99 ? 2.771 4.771 11.053 1.00 92.00 99 ASN A N 1
ATOM 776 C CA . ASN A 1 99 ? 2.453 3.744 12.039 1.00 92.00 99 ASN A CA 1
ATOM 777 C C . ASN A 1 99 ? 1.536 2.689 11.410 1.00 92.00 99 ASN A C 1
ATOM 779 O O . ASN A 1 99 ? 0.312 2.797 11.488 1.00 92.00 99 ASN A O 1
ATOM 783 N N . PHE A 1 100 ? 2.119 1.700 10.736 1.00 91.94 100 PHE A N 1
ATOM 784 C CA . PHE A 1 100 ? 1.359 0.649 10.063 1.00 91.94 100 PHE A CA 1
ATOM 785 C C . PHE A 1 100 ? 1.932 -0.740 10.311 1.00 91.94 100 PHE A C 1
ATOM 787 O O . PHE A 1 100 ? 3.090 -0.906 10.689 1.00 91.94 100 PHE A O 1
ATOM 794 N N . ARG A 1 101 ? 1.107 -1.749 10.039 1.00 90.94 101 ARG A N 1
ATOM 795 C CA . ARG A 1 101 ? 1.547 -3.134 9.855 1.00 90.94 101 ARG A CA 1
ATOM 796 C C . ARG A 1 101 ? 1.122 -3.641 8.484 1.00 90.94 101 ARG A C 1
ATOM 798 O O . ARG A 1 101 ? 0.144 -3.149 7.918 1.00 90.94 101 ARG A O 1
ATOM 805 N N . VAL A 1 102 ? 1.844 -4.627 7.966 1.00 90.75 102 VAL A N 1
ATOM 806 C CA . VAL A 1 102 ? 1.535 -5.255 6.677 1.00 90.75 102 VAL A CA 1
ATOM 807 C C . VAL A 1 102 ? 0.815 -6.577 6.914 1.00 90.75 102 VAL A C 1
ATOM 809 O O . VAL A 1 102 ? 1.261 -7.401 7.711 1.00 90.75 102 VAL A O 1
ATOM 812 N N . GLU A 1 103 ? -0.292 -6.792 6.214 1.00 91.44 103 GLU A N 1
ATOM 813 C CA . GLU A 1 103 ? -1.031 -8.053 6.236 1.00 91.44 103 GLU A CA 1
ATOM 814 C C . GLU A 1 103 ? -1.202 -8.597 4.815 1.00 91.44 103 GLU A C 1
ATOM 816 O O . GLU A 1 103 ? -1.474 -7.858 3.867 1.00 91.44 103 GLU A O 1
ATOM 821 N N . TYR A 1 104 ? -1.048 -9.913 4.657 1.00 91.62 104 TYR A N 1
ATOM 822 C CA . TYR A 1 104 ? -1.297 -10.562 3.377 1.00 91.62 104 TYR A CA 1
ATOM 823 C C . TYR A 1 104 ? -2.802 -10.658 3.127 1.00 91.62 104 TYR A C 1
ATOM 825 O O . TYR A 1 104 ? -3.547 -11.209 3.940 1.00 91.62 104 TYR A O 1
ATOM 833 N N . LYS A 1 105 ? -3.233 -10.177 1.964 1.00 91.69 105 LYS A N 1
ATOM 834 C CA . LYS A 1 105 ? -4.581 -10.349 1.425 1.00 91.69 105 LYS A CA 1
ATOM 835 C C . LYS A 1 105 ? -4.432 -11.010 0.054 1.00 91.69 105 LYS A C 1
ATOM 837 O O . LYS A 1 105 ? -3.940 -10.355 -0.860 1.00 91.69 105 LYS A O 1
ATOM 842 N N . PRO A 1 106 ? -4.824 -12.289 -0.116 1.00 91.69 106 PRO A N 1
ATOM 843 C CA . PRO A 1 106 ? -4.714 -12.979 -1.400 1.00 91.69 106 PRO A CA 1
ATOM 844 C C . PRO A 1 106 ? -5.305 -12.154 -2.545 1.00 91.69 106 PRO A C 1
ATOM 846 O O . PRO A 1 106 ? -6.372 -11.574 -2.364 1.00 91.69 106 PRO A O 1
ATOM 849 N N . GLY A 1 107 ? -4.689 -12.166 -3.732 1.00 88.62 107 GLY A N 1
ATOM 850 C CA . GLY A 1 107 ? -5.131 -11.349 -4.878 1.00 88.62 107 GLY A CA 1
ATOM 851 C C . GLY A 1 107 ? -6.627 -11.481 -5.205 1.00 88.62 107 GLY A C 1
ATOM 852 O O . GLY A 1 107 ? -7.313 -10.490 -5.426 1.00 88.62 107 GLY A O 1
ATOM 853 N N . LYS A 1 108 ? -7.192 -12.693 -5.073 1.00 90.50 108 LYS A N 1
ATOM 854 C CA . LYS A 1 108 ? -8.641 -12.950 -5.241 1.00 90.50 108 LYS A CA 1
ATOM 855 C C . LYS A 1 108 ? -9.541 -12.181 -4.263 1.00 90.50 108 LYS A C 1
ATOM 857 O O . LYS A 1 108 ? -10.715 -11.983 -4.549 1.00 90.50 108 LYS A O 1
ATOM 862 N N . LEU A 1 109 ? -9.013 -11.808 -3.101 1.00 92.38 109 LEU A N 1
ATOM 863 C CA . LEU A 1 109 ? -9.673 -10.988 -2.083 1.00 92.38 109 LEU A CA 1
ATOM 864 C C . LEU A 1 109 ? -9.218 -9.521 -2.149 1.00 92.38 109 LEU A C 1
ATOM 866 O O . LEU A 1 109 ? -9.893 -8.650 -1.608 1.00 92.38 109 LEU A O 1
ATOM 870 N N . ASN A 1 110 ? -8.108 -9.229 -2.832 1.00 93.69 110 ASN A N 1
ATOM 871 C CA . ASN A 1 110 ? -7.563 -7.888 -3.046 1.00 93.69 110 ASN A CA 1
ATOM 872 C C . ASN A 1 110 ? -8.110 -7.224 -4.330 1.00 93.69 110 ASN A C 1
ATOM 874 O O . ASN A 1 110 ? -7.406 -6.487 -5.017 1.00 93.69 110 ASN A O 1
ATOM 878 N N . VAL A 1 111 ? -9.383 -7.484 -4.654 1.00 93.69 111 VAL A N 1
ATOM 879 C CA . VAL A 1 111 ? -10.008 -7.139 -5.947 1.00 93.69 111 VAL A CA 1
ATOM 880 C C . VAL A 1 111 ? -9.892 -5.652 -6.283 1.00 93.69 111 VAL A C 1
ATOM 882 O O . VAL A 1 111 ? -9.694 -5.301 -7.443 1.00 93.69 111 VAL A O 1
ATOM 885 N N . LEU A 1 112 ? -9.993 -4.769 -5.284 1.00 94.69 112 LEU A N 1
ATOM 886 C CA . LEU A 1 112 ? -9.887 -3.323 -5.497 1.00 94.69 112 LEU A CA 1
ATOM 887 C C . LEU A 1 112 ? -8.515 -2.934 -6.051 1.00 94.69 112 LEU A C 1
ATOM 889 O O . LEU A 1 112 ? -8.439 -2.275 -7.084 1.00 94.69 112 LEU A O 1
ATOM 893 N N . ALA A 1 113 ? -7.439 -3.348 -5.382 1.00 94.19 113 ALA A N 1
ATOM 894 C CA . ALA A 1 113 ? -6.090 -2.992 -5.801 1.00 94.19 113 ALA A CA 1
ATOM 895 C C . ALA A 1 113 ? -5.711 -3.669 -7.127 1.00 94.19 113 ALA A C 1
ATOM 897 O O . ALA A 1 113 ? -5.174 -3.013 -8.014 1.00 94.19 113 ALA A O 1
ATOM 898 N N . ASP A 1 114 ? -6.096 -4.935 -7.283 1.00 92.31 114 ASP A N 1
ATOM 899 C CA . ASP A 1 114 ? -5.904 -5.761 -8.478 1.00 92.31 114 ASP A CA 1
ATOM 900 C C . ASP A 1 114 ? -6.566 -5.156 -9.734 1.00 92.31 114 ASP A C 1
ATOM 902 O O . ASP A 1 114 ? -5.965 -5.043 -10.803 1.00 92.31 114 ASP A O 1
ATOM 906 N N . THR A 1 115 ? -7.805 -4.675 -9.591 1.00 92.81 115 THR A N 1
ATOM 907 C CA . THR A 1 115 ? -8.534 -4.017 -10.687 1.00 92.81 115 THR A CA 1
ATOM 908 C C . THR A 1 115 ? -7.888 -2.679 -11.053 1.00 92.81 115 THR A C 1
ATOM 910 O O . THR A 1 115 ? -7.786 -2.328 -12.228 1.00 92.81 115 THR A O 1
ATOM 913 N N . LEU A 1 116 ? -7.439 -1.917 -10.051 1.00 92.81 116 LEU A N 1
ATOM 914 C CA . LEU A 1 116 ? -6.793 -0.619 -10.253 1.00 92.81 116 LEU A CA 1
ATOM 915 C C . LEU A 1 116 ? -5.407 -0.747 -10.891 1.00 92.81 116 LEU A C 1
ATOM 917 O O . LEU A 1 116 ? -5.014 0.124 -11.669 1.00 92.81 116 LEU A O 1
ATOM 921 N N . SER A 1 117 ? -4.671 -1.811 -10.574 1.00 89.88 117 SER A N 1
ATOM 922 C CA . SER A 1 117 ? -3.336 -2.062 -11.114 1.00 89.88 117 SER A CA 1
ATOM 923 C C . SER A 1 117 ? -3.368 -2.551 -12.568 1.00 89.88 117 SER A C 1
ATOM 925 O O . SER A 1 117 ? -2.419 -2.299 -13.313 1.00 89.88 117 SER A O 1
ATOM 927 N N . ARG A 1 118 ? -4.470 -3.184 -13.000 1.00 88.38 118 ARG A N 1
ATOM 928 C CA . ARG A 1 118 ? -4.640 -3.795 -14.336 1.00 88.38 118 ARG A CA 1
ATOM 929 C C . ARG A 1 118 ? -5.674 -3.099 -15.217 1.00 88.38 118 ARG A C 1
ATOM 931 O O . ARG A 1 118 ? -6.365 -3.743 -16.007 1.00 88.38 118 ARG A O 1
ATOM 938 N N . ARG A 1 119 ? -5.811 -1.779 -15.092 1.00 88.44 119 ARG A N 1
ATOM 939 C CA . ARG A 1 119 ? -6.764 -1.044 -15.925 1.00 88.44 119 ARG A CA 1
ATOM 940 C C . ARG A 1 119 ? -6.419 -1.181 -17.422 1.00 88.44 119 ARG A C 1
ATOM 942 O O . ARG A 1 119 ? -5.268 -0.949 -17.800 1.00 88.44 119 ARG A O 1
ATOM 949 N N . PRO A 1 120 ? -7.399 -1.491 -18.290 1.00 82.69 120 PRO A N 1
ATOM 950 C CA . PRO A 1 120 ? -7.152 -1.778 -19.707 1.00 82.69 120 PRO A CA 1
ATOM 951 C C . PRO A 1 120 ? -6.649 -0.559 -20.496 1.00 82.69 120 PRO A C 1
ATOM 953 O O . PRO A 1 120 ? -5.954 -0.707 -21.499 1.00 82.69 120 PRO A O 1
ATOM 956 N N . ASP A 1 121 ? -6.939 0.664 -20.041 1.00 83.38 121 ASP A N 1
ATOM 957 C CA . ASP A 1 121 ? -6.436 1.886 -20.675 1.00 83.38 121 ASP A CA 1
ATOM 958 C C . ASP A 1 121 ? -4.910 2.051 -20.552 1.00 83.38 121 ASP A C 1
ATOM 960 O O . ASP A 1 121 ? -4.304 2.754 -21.362 1.00 83.38 121 ASP A O 1
ATOM 964 N N . TYR A 1 122 ? -4.260 1.349 -19.617 1.00 79.06 122 TYR A N 1
ATOM 965 C CA . TYR A 1 122 ? -2.796 1.330 -19.516 1.00 79.06 122 TYR A CA 1
ATOM 966 C C . TYR A 1 122 ? -2.134 0.522 -20.634 1.00 79.06 122 TYR A C 1
ATOM 968 O O . TYR A 1 122 ? -1.022 0.848 -21.052 1.00 79.06 122 TYR A O 1
ATOM 976 N N . GLU A 1 123 ? -2.814 -0.486 -21.175 1.00 67.25 123 GLU A N 1
ATOM 977 C CA . GLU A 1 123 ? -2.314 -1.242 -22.327 1.00 67.25 123 GLU A CA 1
ATOM 978 C C . GLU A 1 123 ? -2.432 -0.418 -23.617 1.00 67.25 123 GLU A C 1
ATOM 980 O O . GLU A 1 123 ? -1.506 -0.376 -24.428 1.00 67.25 123 GLU A O 1
ATOM 985 N N . LEU A 1 124 ? -3.534 0.323 -23.770 1.00 61.28 124 LEU A N 1
ATOM 986 C CA . LEU A 1 124 ? -3.813 1.135 -24.958 1.00 61.28 124 LEU A CA 1
ATOM 987 C C . LEU A 1 124 ? -2.884 2.353 -25.096 1.00 61.28 124 LEU A C 1
ATOM 989 O O . LEU A 1 124 ? -2.554 2.745 -26.214 1.00 61.28 124 LEU A O 1
ATOM 993 N N . ALA A 1 125 ? -2.393 2.916 -23.987 1.00 58.97 125 ALA A N 1
ATOM 994 C CA . ALA A 1 125 ? -1.432 4.024 -24.002 1.00 58.97 125 ALA A CA 1
ATOM 995 C C . ALA A 1 125 ? -0.094 3.675 -24.693 1.00 58.97 125 ALA A C 1
ATOM 997 O O . ALA A 1 125 ? 0.637 4.569 -25.128 1.00 58.97 125 ALA A O 1
ATOM 998 N N . HIS A 1 126 ? 0.237 2.385 -24.822 1.00 54.47 126 HIS A N 1
ATOM 999 C CA . HIS A 1 126 ? 1.405 1.930 -25.577 1.00 54.47 126 HIS A CA 1
ATOM 1000 C C . HIS A 1 126 ? 1.172 1.903 -27.095 1.00 54.47 126 HIS A C 1
ATOM 1002 O O . HIS A 1 126 ? 2.131 2.057 -27.846 1.00 54.47 126 HIS A O 1
ATOM 1008 N N . ILE A 1 127 ? -0.076 1.766 -27.552 1.00 55.12 127 ILE A N 1
ATOM 1009 C CA . ILE A 1 127 ? -0.416 1.654 -28.979 1.00 55.12 127 ILE A CA 1
ATOM 1010 C C . ILE A 1 127 ? -0.371 3.026 -29.662 1.00 55.12 127 ILE A C 1
ATOM 1012 O O . ILE A 1 127 ? 0.170 3.146 -30.759 1.00 55.12 127 ILE A O 1
ATOM 1016 N N . THR A 1 128 ? -0.844 4.081 -28.993 1.00 52.00 128 THR A N 1
ATOM 1017 C CA . THR A 1 128 ? -0.890 5.437 -29.570 1.00 52.00 128 THR A CA 1
ATOM 1018 C C . THR A 1 128 ? 0.499 5.994 -29.903 1.00 52.00 128 THR A C 1
ATOM 1020 O O . THR A 1 128 ? 0.640 6.730 -30.876 1.00 52.00 128 THR A O 1
ATOM 1023 N N . ARG A 1 129 ? 1.538 5.611 -29.144 1.00 51.25 129 ARG A N 1
ATOM 1024 C CA . ARG A 1 129 ? 2.930 6.011 -29.427 1.00 51.25 129 ARG A CA 1
ATOM 1025 C C . ARG A 1 129 ? 3.482 5.380 -30.706 1.00 51.25 129 ARG A C 1
ATOM 1027 O O . ARG A 1 129 ? 4.183 6.043 -31.451 1.00 51.25 129 ARG A O 1
ATOM 1034 N N . VAL A 1 130 ? 3.131 4.127 -30.995 1.00 53.62 130 VAL A N 1
ATOM 1035 C CA . VAL A 1 130 ? 3.623 3.437 -32.200 1.00 53.62 130 VAL A CA 1
ATOM 1036 C C . VAL A 1 130 ? 3.002 4.027 -33.469 1.00 53.62 130 VAL A C 1
ATOM 1038 O O . VAL A 1 130 ? 3.641 4.056 -34.513 1.00 53.62 130 VAL A O 1
ATOM 1041 N N . THR A 1 131 ? 1.767 4.530 -33.393 1.00 51.78 131 THR A N 1
ATOM 1042 C CA . THR A 1 131 ? 1.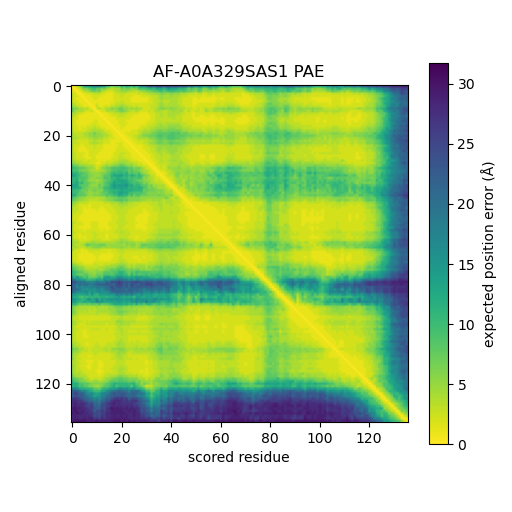087 5.111 -34.560 1.00 51.78 131 THR A CA 1
ATOM 1043 C C . THR A 1 131 ? 1.552 6.521 -34.915 1.00 51.78 131 THR A C 1
ATOM 1045 O O . THR A 1 131 ? 1.437 6.895 -36.077 1.00 51.78 131 THR A O 1
ATOM 1048 N N . THR A 1 132 ? 2.070 7.300 -33.959 1.00 53.19 132 THR A N 1
ATOM 1049 C CA . THR A 1 132 ? 2.619 8.637 -34.247 1.00 53.19 132 THR A CA 1
ATOM 1050 C C . THR A 1 132 ? 3.993 8.569 -34.905 1.00 53.19 132 THR A C 1
ATOM 1052 O O . THR A 1 132 ? 4.266 9.366 -35.788 1.00 53.19 132 THR A O 1
ATOM 1055 N N . ASP A 1 133 ? 4.805 7.564 -34.573 1.00 54.69 133 ASP A N 1
ATOM 1056 C CA . ASP A 1 133 ? 6.168 7.420 -35.109 1.00 54.69 133 ASP A CA 1
ATOM 1057 C C . ASP A 1 133 ? 6.205 6.824 -36.537 1.00 54.69 133 ASP A C 1
ATOM 1059 O O . ASP A 1 133 ? 7.272 6.664 -37.125 1.00 54.69 133 ASP A O 1
ATOM 1063 N N . LEU A 1 134 ? 5.046 6.455 -37.097 1.00 55.50 134 LEU A N 1
ATOM 1064 C CA . LEU A 1 134 ? 4.908 5.888 -38.447 1.00 55.50 134 LEU A CA 1
ATOM 1065 C C . LEU A 1 134 ? 4.458 6.915 -39.501 1.00 55.50 134 LEU A C 1
ATOM 1067 O O . LEU A 1 134 ? 4.296 6.549 -40.666 1.00 55.50 134 LEU A O 1
ATOM 1071 N N . TYR A 1 135 ? 4.267 8.177 -39.110 1.00 49.50 1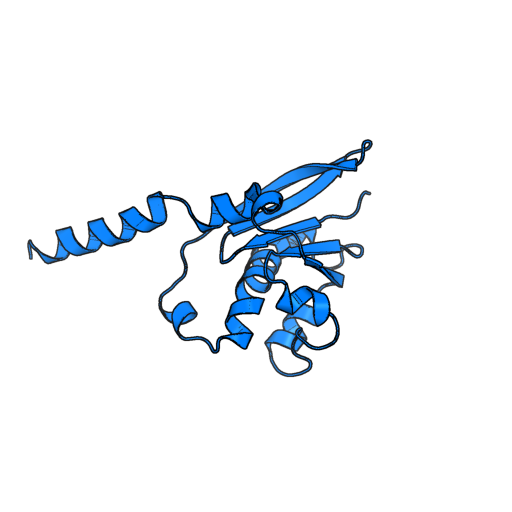35 TYR A N 1
ATOM 1072 C CA . TYR A 1 135 ? 3.859 9.269 -39.999 1.00 49.50 135 TYR A CA 1
ATOM 1073 C C . TYR A 1 135 ? 4.632 10.576 -39.744 1.00 49.50 135 TYR A C 1
ATOM 1075 O O . TYR A 1 135 ? 4.040 11.648 -39.841 1.00 49.50 135 TYR A O 1
ATOM 1083 N N . ASP A 1 136 ? 5.935 10.482 -39.468 1.00 42.19 136 ASP A N 1
ATOM 1084 C CA . ASP A 1 136 ? 6.889 11.602 -39.561 1.00 42.19 136 ASP A CA 1
ATOM 1085 C C . ASP A 1 136 ? 8.049 11.247 -40.510 1.00 42.19 136 ASP A C 1
ATOM 1087 O O . ASP A 1 136 ? 8.597 10.123 -40.396 1.00 42.19 136 ASP A O 1
#